Protein 7BTG (pdb70)

Nearest PDB structures (foldseek):
  7btg-assembly1_A  TM=1.006E+00  e=2.155E-36  Drosophila melanogaster
  2p4u-assembly3_C  TM=9.626E-01  e=4.006E-18  Mus musculus
  7cuy-assembly2_B  TM=9.662E-01  e=4.280E-18  Drosophila melanogaster
  1c0e-assembly2_B  TM=9.614E-01  e=4.280E-18  Bos taurus
  1pnt-assembly1_A  TM=9.586E-01  e=8.860E-18  Bos taurus

Secondary structure (DSSP, 8-state):
-EEEEEESSSSSHHHHHHHHHHHHHHHTT-SS-EEEEEESSSTTTTSPSPHHHHHHHHTTT----PPP-B--HHHHHH-SEEEESSHHHHHHHHHHHHHSSS----EEEEGGGGTS-GGG------TTSSSSHHHHHHHHHHHHHHHHHHHHHHS--

GO terms:
  GO:0098627 protein arginine phosphatase activity (F, IDA)

Organism: Drosophila melanogaster (NCBI:txid7227)

Solvent-accessible surface area: 8156 Å² total; per-residue (Å²): 98,72,1,0,1,0,2,31,6,3,10,5,2,0,2,2,0,10,8,3,0,82,76,10,15,98,128,92,114,62,137,122,34,117,4,18,0,0,0,12,73,81,167,21,58,45,106,93,9,40,73,59,3,45,99,8,1,143,131,85,71,19,110,12,112,16,108,3,71,81,10,53,52,118,10,1,95,60,16,46,44,0,0,0,0,23,72,62,1,24,90,56,0,74,141,56,12,87,86,30,99,94,90,24,131,17,115,32,51,15,0,0,56,36,4,70,102,105,147,45,49,65,0,114,31,1,92,149,71,184,42,80,52,16,0,60,54,2,16,116,28,0,46,42,0,0,66,100,5,10,104,88,115,96,51,152,179

Structure (mmCIF, N/CA/C/O backbone):
data_7BTG
#
_entry.id   7BTG
#
_cell.length_a   40.236
_cell.length_b   62.196
_cell.length_c   71.125
_cell.angle_alpha   90.000
_cell.angle_beta   90.000
_cell.angle_gamma   90.000
#
_symmetry.space_group_name_H-M   'P 21 21 21'
#
loop_
_entity.id
_entity.type
_entity.pdbx_description
1 polymer GEO10716p1
2 non-polymer 'PHOSPHATE ION'
3 non-polymer 'CHLORIDE ION'
4 water water
#
loop_
_atom_site.group_PDB
_atom_site.id
_atom_site.type_symbol
_atom_site.label_atom_id
_atom_site.label_alt_id
_atom_site.label_comp_id
_atom_site.label_asym_id
_atom_site.label_entity_id
_atom_site.label_seq_id
_atom_site.pdbx_PDB_ins_code
_atom_site.Cartn_x
_atom_site.Cartn_y
_atom_site.Cartn_z
_atom_site.occupancy
_atom_site.B_iso_or_equiv
_atom_site.auth_seq_id
_atom_site.auth_comp_id
_atom_site.auth_asym_id
_atom_site.auth_atom_id
_atom_site.pdbx_PDB_model_num
ATOM 1 N N . MET A 1 1 ? 13.179 -8.665 -23.338 1.00 46.85 1 MET A N 1
ATOM 2 C CA . MET A 1 1 ? 13.043 -9.904 -24.089 1.00 41.62 1 MET A CA 1
ATOM 3 C C . MET A 1 1 ? 12.212 -10.957 -23.332 1.00 49.53 1 MET A C 1
ATOM 4 O O . MET A 1 1 ? 11.196 -11.417 -23.850 1.00 48.77 1 MET A O 1
ATOM 9 N N . LYS A 1 2 ? 12.627 -11.348 -22.123 1.00 40.61 2 LYS A N 1
ATOM 10 C CA . LYS A 1 2 ? 11.921 -12.374 -21.355 1.00 41.06 2 LYS A CA 1
ATOM 11 C C . LYS A 1 2 ? 11.597 -11.846 -19.960 1.00 39.88 2 LYS A C 1
ATOM 12 O O . LYS A 1 2 ? 12.502 -11.513 -19.191 1.00 36.30 2 LYS A O 1
ATOM 18 N N . VAL A 1 3 ? 10.310 -11.768 -19.631 1.00 37.61 3 VAL A N 1
ATOM 19 C CA . VAL A 1 3 ? 9.857 -11.162 -18.384 1.00 34.51 3 VAL A CA 1
ATOM 20 C C . VAL A 1 3 ? 8.880 -12.108 -17.701 1.00 35.09 3 VAL A C 1
ATOM 21 O O . VAL A 1 3 ? 7.973 -12.643 -18.351 1.00 37.23 3 VAL A O 1
ATOM 25 N N . LEU A 1 4 ? 9.066 -12.301 -16.392 1.00 29.74 4 LEU A N 1
ATOM 26 C CA . LEU A 1 4 ? 8.200 -13.125 -15.550 1.00 30.84 4 LEU A CA 1
ATOM 27 C C . LEU A 1 4 ? 7.618 -12.262 -14.435 1.00 27.15 4 LEU A C 1
ATOM 28 O O . LEU A 1 4 ? 8.370 -11.683 -13.648 1.00 26.83 4 LEU A O 1
ATOM 33 N N . PHE A 1 5 ? 6.288 -12.162 -14.371 1.00 22.38 5 PHE A N 1
ATOM 34 C CA . PHE A 1 5 ? 5.634 -11.481 -13.262 1.00 24.27 5 PHE A CA 1
ATOM 35 C C . PHE A 1 5 ? 5.290 -12.495 -12.174 1.00 26.20 5 PHE A C 1
ATOM 36 O O . PHE A 1 5 ? 4.866 -13.615 -12.469 1.00 26.75 5 PHE A O 1
ATOM 44 N N . VAL A 1 6 ? 5.478 -12.108 -10.911 1.00 28.56 6 VAL A N 1
ATOM 45 C CA . VAL A 1 6 ? 5.295 -13.033 -9.797 1.00 25.70 6 VAL A CA 1
ATOM 46 C C . VAL A 1 6 ? 4.395 -12.410 -8.744 1.00 29.96 6 VAL A C 1
ATOM 47 O O . VAL A 1 6 ? 4.629 -11.279 -8.301 1.00 28.06 6 VAL A O 1
ATOM 51 N N . SER A 1 7 ? 3.341 -13.135 -8.372 1.00 27.50 7 SER A N 1
ATOM 52 C CA . SER A 1 7 ? 2.482 -12.776 -7.259 1.00 22.51 7 SER A CA 1
ATOM 53 C C . SER A 1 7 ? 2.355 -14.005 -6.378 1.00 27.45 7 SER A C 1
ATOM 54 O O . SER A 1 7 ? 2.763 -15.098 -6.769 1.00 24.41 7 SER A 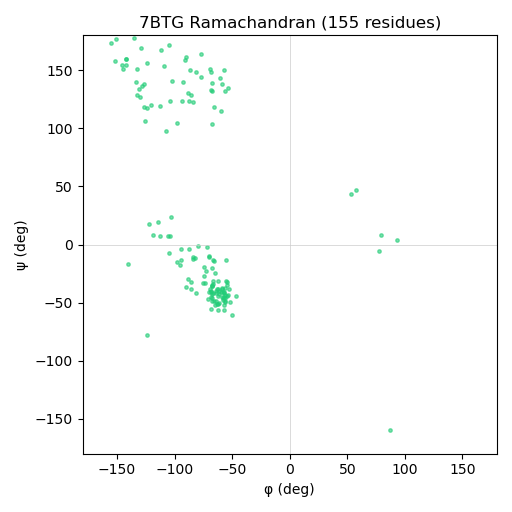O 1
ATOM 57 N N . ILE A 1 8 ? 1.784 -13.850 -5.178 1.00 27.53 8 ILE A N 1
ATOM 58 C CA . ILE A 1 8 ? 1.765 -15.010 -4.292 1.00 25.83 8 ILE A CA 1
ATOM 59 C C . ILE A 1 8 ? 0.855 -16.092 -4.860 1.00 27.87 8 ILE A C 1
ATOM 60 O O . ILE A 1 8 ? 1.238 -17.266 -4.930 1.00 27.40 8 ILE A O 1
ATOM 65 N N . GLY A 1 9 ? -0.307 -15.709 -5.383 1.00 29.39 9 GLY A N 1
ATOM 66 C CA . GLY A 1 9 ? -1.241 -16.714 -5.847 1.00 26.79 9 GLY A CA 1
ATOM 67 C C . GLY A 1 9 ? -1.164 -17.033 -7.324 1.00 29.83 9 GLY A C 1
ATOM 68 O O . GLY A 1 9 ? -1.690 -18.056 -7.749 1.00 29.15 9 GLY A O 1
ATOM 69 N N . ASN A 1 10 ? -0.539 -16.161 -8.126 1.00 33.64 10 ASN A N 1
ATOM 70 C CA . ASN A 1 10 ? -0.547 -16.282 -9.589 1.00 25.02 10 ASN A CA 1
ATOM 71 C C . ASN A 1 10 ? -1.971 -16.406 -10.119 1.00 27.95 10 ASN A C 1
ATOM 72 O O . ASN A 1 10 ? -2.274 -17.203 -11.007 1.00 27.29 10 ASN A O 1
ATOM 77 N N . THR A 1 11 ? -2.849 -15.580 -9.569 1.00 28.69 11 THR A N 1
ATOM 78 C CA . THR A 1 11 ? -4.261 -15.618 -9.911 1.00 30.48 11 THR A CA 1
ATOM 79 C C . THR A 1 11 ? -4.883 -14.237 -10.017 1.00 33.03 11 THR A C 1
ATOM 80 O O . THR A 1 11 ? -5.950 -14.119 -10.619 1.00 32.68 11 THR A O 1
ATOM 84 N N . CYS A 1 12 ? -4.249 -13.182 -9.490 1.00 30.29 12 CYS A N 1
ATOM 85 C CA . CYS A 1 12 ? -4.781 -11.828 -9.616 1.00 32.86 12 CYS A CA 1
ATOM 86 C C . CYS A 1 12 ? -3.755 -10.902 -10.260 1.00 30.67 12 CYS A C 1
ATOM 87 O O . CYS A 1 12 ? -3.835 -10.624 -11.456 1.00 28.53 12 CYS A O 1
ATOM 90 N N . ARG A 1 13 ? -2.759 -10.467 -9.482 1.00 26.43 13 ARG A N 1
ATOM 91 C CA . ARG A 1 13 ? -1.841 -9.424 -9.932 1.00 31.33 13 ARG A CA 1
ATOM 92 C C . ARG A 1 13 ? -0.958 -9.894 -11.084 1.00 29.47 13 ARG A C 1
ATOM 93 O O . ARG A 1 13 ? -0.819 -9.190 -12.089 1.00 33.01 13 ARG A O 1
ATOM 101 N N . SER A 1 14 ? -0.332 -11.064 -10.953 1.00 25.09 14 SER A N 1
ATOM 102 C CA . SER A 1 14 ? 0.620 -11.466 -11.975 1.00 26.61 14 SER A CA 1
ATOM 103 C C . SER A 1 14 ? -0.044 -11.784 -13.319 1.00 31.84 14 SER A C 1
ATOM 104 O O . SER A 1 14 ? 0.510 -11.409 -14.366 1.00 31.22 14 SER A O 1
ATOM 107 N N . PRO A 1 15 ? -1.205 -12.451 -13.371 1.00 32.90 15 PRO A N 1
ATOM 108 C CA . PRO A 1 15 ? -1.821 -12.662 -14.693 1.00 27.99 15 PRO A CA 1
ATOM 109 C C . PRO A 1 15 ? -2.274 -11.364 -15.329 1.00 32.88 15 PRO A C 1
ATOM 110 O O . PRO A 1 15 ? -2.218 -11.229 -16.557 1.00 36.50 15 PRO A O 1
ATOM 114 N N . MET A 1 16 ? -2.720 -10.400 -14.527 1.00 28.60 16 MET A N 1
ATOM 115 C CA . MET A 1 16 ? -3.080 -9.100 -15.078 1.00 37.36 16 MET A CA 1
ATOM 116 C C . MET A 1 16 ? -1.853 -8.415 -15.673 1.00 38.49 16 MET A C 1
ATOM 117 O O . MET A 1 16 ? -1.879 -7.933 -16.815 1.00 36.19 16 MET A O 1
ATOM 122 N N . ALA A 1 17 ? -0.758 -8.380 -14.912 1.00 34.43 17 ALA A N 1
ATOM 123 C CA . ALA A 1 17 ? 0.487 -7.828 -15.427 1.00 33.07 17 ALA A CA 1
ATOM 124 C C . ALA A 1 17 ? 0.919 -8.531 -16.712 1.00 36.54 17 ALA A C 1
ATO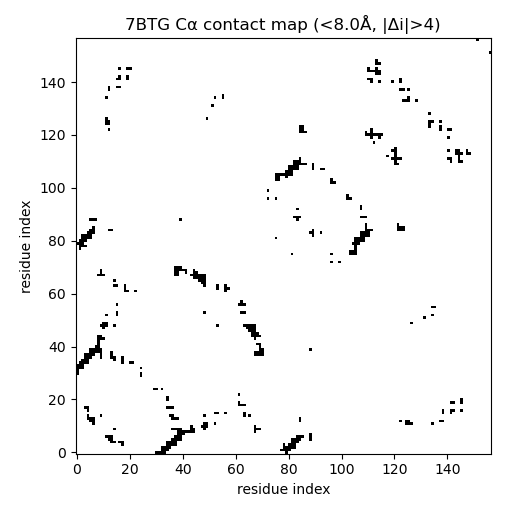M 125 O O . ALA A 1 17 ? 1.340 -7.882 -17.678 1.00 33.69 17 ALA A O 1
ATOM 127 N N . GLU A 1 18 ? 0.818 -9.859 -16.748 1.00 33.03 18 GLU A N 1
ATOM 128 C CA . GLU A 1 18 ? 1.218 -10.581 -17.950 1.00 32.55 18 GLU A CA 1
ATOM 129 C C . GLU A 1 18 ? 0.431 -10.114 -19.166 1.00 35.37 18 GLU A C 1
ATOM 130 O O . GLU A 1 18 ? 1.005 -9.831 -20.221 1.00 38.31 18 GLU A O 1
ATOM 136 N N . ALA A 1 19 ? -0.887 -10.022 -19.031 1.00 33.99 19 ALA A N 1
ATOM 137 C CA . ALA A 1 19 ? -1.726 -9.662 -20.166 1.00 33.01 19 ALA A CA 1
ATOM 138 C C . ALA A 1 19 ? -1.519 -8.203 -20.573 1.00 38.47 19 ALA A C 1
ATOM 139 O O . ALA A 1 19 ? -1.516 -7.880 -21.770 1.00 36.45 19 ALA A O 1
ATOM 141 N N . ILE A 1 20 ? -1.347 -7.317 -19.584 1.00 33.16 20 ILE A N 1
ATOM 142 C CA . ILE A 1 20 ? -1.130 -5.893 -19.842 1.00 32.11 20 ILE A CA 1
ATOM 143 C C . ILE A 1 20 ? 0.146 -5.674 -20.645 1.00 37.53 20 ILE A C 1
ATOM 144 O O . ILE A 1 20 ? 0.154 -4.960 -21.657 1.00 36.61 20 ILE A O 1
ATOM 149 N N . LEU A 1 21 ? 1.249 -6.267 -20.193 1.00 34.52 21 LEU A N 1
ATOM 150 C CA . LEU A 1 21 ? 2.515 -6.085 -20.883 1.00 33.83 21 LEU A CA 1
ATOM 151 C C . LEU A 1 21 ? 2.484 -6.752 -22.247 1.00 40.91 21 LEU A C 1
ATOM 152 O O . LEU A 1 21 ? 3.090 -6.251 -23.205 1.00 36.51 21 LEU A O 1
ATOM 157 N N . LYS A 1 22 ? 1.797 -7.895 -22.345 1.00 33.90 22 LYS A N 1
ATOM 158 C CA . LYS A 1 22 ? 1.606 -8.531 -23.644 1.00 42.03 22 LYS A CA 1
ATOM 159 C C . LYS A 1 22 ? 0.927 -7.581 -24.628 1.00 42.34 22 LYS A C 1
ATOM 160 O O . LYS A 1 22 ? 1.325 -7.506 -25.798 1.00 41.03 22 LYS A O 1
ATOM 166 N N . HIS A 1 23 ? -0.089 -6.839 -24.165 1.00 37.42 23 HIS A N 1
ATOM 167 C CA . HIS A 1 23 ? -0.760 -5.864 -25.016 1.00 43.87 23 HIS A CA 1
ATOM 168 C C . HIS A 1 23 ? 0.181 -4.728 -25.398 1.00 45.04 23 HIS A C 1
ATOM 169 O O . HIS A 1 23 ? 0.300 -4.379 -26.577 1.00 45.56 23 HIS A O 1
ATOM 176 N N . LEU A 1 24 ? 0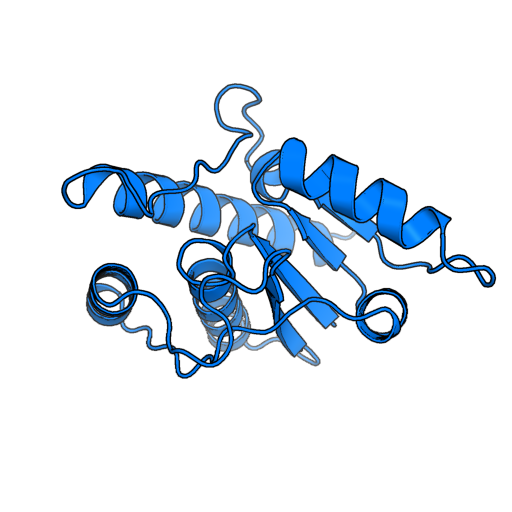.873 -4.155 -24.414 1.00 37.43 24 LEU A N 1
ATOM 177 C CA . LEU A 1 24 ? 1.783 -3.053 -24.695 1.00 39.27 24 LEU A CA 1
ATOM 178 C C . LEU A 1 24 ? 2.791 -3.412 -25.782 1.00 44.21 24 LEU A C 1
ATOM 179 O O . LEU A 1 24 ? 3.037 -2.605 -26.688 1.00 46.15 24 LEU A O 1
ATOM 184 N N . VAL A 1 25 ? 3.374 -4.617 -25.731 1.00 40.71 25 VAL A N 1
ATOM 185 C CA . VAL A 1 25 ? 4.430 -4.928 -26.691 1.00 46.09 25 VAL A CA 1
ATOM 186 C C . VAL A 1 25 ? 3.886 -5.144 -28.090 1.00 49.27 25 VAL A C 1
ATOM 187 O O . VAL A 1 25 ? 4.640 -5.004 -29.059 1.00 48.96 25 VAL A O 1
ATOM 191 N N . VAL A 1 26 ? 2.606 -5.494 -28.239 1.00 52.66 26 VAL A N 1
ATOM 192 C CA . VAL A 1 26 ? 2.054 -5.543 -29.588 1.00 47.65 26 VAL A CA 1
ATOM 193 C C . VAL A 1 26 ? 1.661 -4.139 -30.048 1.00 52.76 26 VAL A C 1
ATOM 194 O O . VAL A 1 26 ? 1.946 -3.751 -31.185 1.00 54.98 26 VAL A O 1
ATOM 198 N N . LYS A 1 27 ? 1.050 -3.340 -29.163 1.00 52.92 27 LYS A N 1
ATOM 199 C CA . LYS A 1 27 ? 0.698 -1.966 -29.512 1.00 50.97 27 LYS A CA 1
ATOM 200 C C . LYS A 1 27 ? 1.943 -1.132 -29.760 1.00 56.71 27 LYS A C 1
ATOM 201 O O . LYS A 1 27 ? 1.885 -0.119 -30.465 1.00 60.74 27 LYS A O 1
ATOM 207 N N . ARG A 1 28 ? 3.073 -1.533 -29.183 1.00 56.96 28 ARG A N 1
ATOM 208 C CA . ARG A 1 28 ? 4.363 -0.945 -29.510 1.00 50.96 28 ARG A CA 1
ATOM 209 C C . ARG A 1 28 ? 5.109 -1.728 -30.574 1.00 53.95 28 ARG A C 1
ATOM 210 O O . ARG A 1 28 ? 6.206 -1.312 -30.960 1.00 53.51 28 ARG A O 1
ATOM 218 N N . ASN A 1 29 ? 4.566 -2.868 -31.011 1.00 52.36 29 ASN A N 1
ATOM 219 C CA . ASN A 1 29 ? 5.139 -3.663 -32.098 1.00 49.78 29 ASN A CA 1
ATOM 220 C C . ASN A 1 29 ? 6.583 -4.078 -31.806 1.00 52.16 29 ASN A C 1
ATOM 221 O O . ASN A 1 29 ? 7.465 -3.965 -32.660 1.00 53.30 29 ASN A O 1
ATOM 226 N N . LEU A 1 30 ? 6.833 -4.581 -30.602 1.00 53.19 30 LEU A N 1
ATOM 227 C CA . LEU A 1 30 ? 8.194 -4.921 -30.210 1.00 53.56 30 LEU A CA 1
ATOM 228 C C . LEU A 1 30 ? 8.541 -6.370 -30.531 1.00 50.46 30 LEU A C 1
ATOM 229 O O . LEU A 1 30 ? 7.678 -7.237 -30.670 1.00 53.58 30 LEU A O 1
ATOM 234 N N . GLN A 1 31 ? 9.839 -6.621 -30.616 1.00 49.16 31 GLN A N 1
ATOM 235 C CA . GLN A 1 31 ? 10.395 -7.962 -30.719 1.00 55.44 31 GLN A CA 1
ATOM 236 C C . GLN A 1 31 ? 11.680 -7.959 -29.896 1.00 58.40 31 GLN A C 1
ATOM 237 O O . GLN A 1 31 ? 12.202 -6.876 -29.616 1.00 71.60 31 GLN A O 1
ATOM 243 N N . ASP A 1 32 ? 12.193 -9.110 -29.464 1.00 54.98 32 ASP A N 1
ATOM 244 C CA . ASP A 1 32 ? 11.516 -10.391 -29.487 1.00 56.95 32 ASP A CA 1
ATOM 245 C C . ASP A 1 32 ? 11.161 -10.691 -28.038 1.00 52.58 32 ASP A C 1
ATOM 246 O O . ASP A 1 32 ? 12.001 -11.170 -27.272 1.00 53.90 32 ASP A O 1
ATOM 251 N N . TRP A 1 33 ? 9.918 -10.386 -27.670 1.00 50.67 33 TRP A N 1
ATOM 252 C CA . TRP A 1 33 ? 9.494 -10.333 -26.281 1.00 46.30 33 TRP A CA 1
ATOM 253 C C . TRP A 1 33 ? 8.714 -11.578 -25.903 1.00 47.92 33 TRP A C 1
ATOM 254 O O . TRP A 1 33 ? 7.904 -12.085 -26.685 1.00 43.41 33 TRP A O 1
ATOM 265 N N . TYR A 1 34 ? 8.967 -12.060 -24.693 1.00 42.52 34 TYR A N 1
ATOM 266 C CA . TYR A 1 34 ? 8.210 -13.152 -24.104 1.00 44.47 34 TYR A CA 1
ATOM 267 C C . TYR A 1 34 ? 7.824 -12.772 -22.679 1.00 41.42 34 TYR A C 1
ATOM 268 O O . TYR A 1 34 ? 8.676 -12.357 -21.885 1.00 41.64 34 TYR A O 1
ATOM 277 N N . VAL A 1 35 ? 6.543 -12.897 -22.368 1.00 38.20 35 VAL A N 1
ATOM 278 C CA . VAL A 1 35 ? 5.988 -12.486 -21.087 1.00 39.03 35 VAL A CA 1
ATOM 279 C C . VAL A 1 35 ? 5.233 -13.673 -20.505 1.00 38.65 35 VAL A C 1
ATOM 280 O O . VAL A 1 35 ? 4.535 -14.386 -21.232 1.00 38.61 35 VAL A O 1
ATOM 284 N N . ASP A 1 36 ? 5.384 -13.895 -19.202 1.00 36.10 36 ASP A N 1
ATOM 285 C CA . ASP A 1 36 ? 4.767 -15.035 -18.535 1.00 36.32 36 ASP A CA 1
ATOM 286 C C . ASP A 1 36 ? 4.501 -14.653 -17.083 1.00 35.78 36 ASP A C 1
ATOM 287 O O . ASP A 1 36 ? 4.857 -13.559 -16.636 1.00 33.70 36 ASP A O 1
ATOM 292 N N . SER A 1 37 ? 3.880 -15.560 -16.328 1.00 30.53 37 SER A N 1
ATOM 293 C CA . SER A 1 37 ? 3.698 -15.273 -14.913 1.00 30.03 37 SER A CA 1
ATOM 294 C C . SER A 1 37 ? 3.655 -16.576 -14.122 1.00 33.04 37 SER A C 1
ATOM 295 O O . SER A 1 37 ? 3.418 -17.659 -14.669 1.00 26.28 37 SER A O 1
ATOM 298 N N . ALA A 1 38 ? 3.951 -16.455 -12.826 1.00 26.93 38 ALA A N 1
ATOM 299 C CA . ALA A 1 38 ? 4.061 -17.610 -11.951 1.00 28.46 38 ALA A CA 1
ATOM 300 C C . ALA A 1 38 ? 3.799 -17.153 -10.521 1.00 26.59 38 ALA A C 1
ATOM 301 O O . ALA A 1 38 ? 3.686 -15.952 -10.245 1.00 28.31 38 ALA A O 1
ATOM 303 N N . GLY A 1 39 ? 3.733 -18.127 -9.597 1.00 26.34 39 GLY A N 1
ATOM 304 C CA . GLY A 1 39 ? 3.327 -17.856 -8.230 1.00 24.54 39 GLY A CA 1
ATOM 305 C C . GLY A 1 39 ? 4.222 -18.543 -7.218 1.00 23.25 39 GLY A C 1
ATOM 306 O O . GLY A 1 39 ? 5.146 -19.272 -7.570 1.00 26.56 39 GLY A O 1
ATOM 307 N N . LEU A 1 40 ? 3.921 -18.296 -5.947 1.00 24.73 40 LEU A N 1
ATOM 308 C CA . LEU A 1 40 ? 4.746 -18.761 -4.837 1.00 28.94 40 LEU A CA 1
ATOM 309 C C . LEU A 1 40 ? 4.010 -19.712 -3.881 1.00 30.46 40 LEU A C 1
ATOM 310 O O . LEU A 1 40 ? 4.547 -20.038 -2.817 1.00 28.18 40 LEU A O 1
ATOM 315 N N . ARG A 1 41 ? 2.793 -20.155 -4.218 1.00 31.35 41 ARG A N 1
ATOM 316 C CA . ARG A 1 41 ? 2.019 -21.077 -3.390 1.00 31.00 41 ARG A CA 1
ATOM 317 C C . ARG A 1 41 ? 1.208 -21.988 -4.298 1.00 30.90 41 ARG A C 1
ATOM 318 O O . ARG A 1 41 ? 0.872 -21.624 -5.425 1.00 32.77 41 ARG A O 1
ATOM 326 N N . SER A 1 42 ? 0.870 -23.178 -3.795 1.00 26.98 42 SER A N 1
ATOM 327 C CA . SER A 1 42 ? 0.037 -24.071 -4.601 1.00 31.65 42 SER A CA 1
ATOM 328 C C . SER A 1 42 ? -1.453 -23.719 -4.555 1.00 30.49 42 SER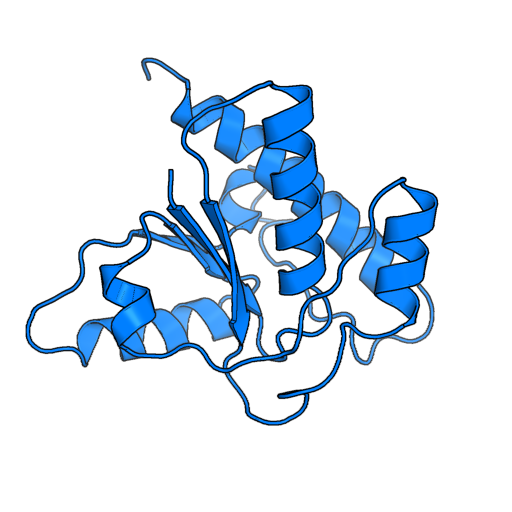 A C 1
ATOM 329 O O . SER A 1 42 ? -2.228 -24.366 -5.256 1.00 32.82 42 SER A O 1
ATOM 332 N N . TRP A 1 43 ? -1.850 -22.688 -3.793 1.00 27.27 43 TRP A N 1
ATOM 333 C CA . TRP A 1 43 ? -3.253 -22.418 -3.481 1.00 30.77 43 TRP A CA 1
ATOM 334 C C . TRP A 1 43 ? -4.133 -22.411 -4.724 1.00 35.63 43 TRP A C 1
ATOM 335 O O . TRP A 1 43 ? -5.079 -23.198 -4.841 1.00 40.19 43 TRP A O 1
ATOM 346 N N . ASN A 1 44 ? -3.843 -21.516 -5.664 1.00 35.16 44 ASN A N 1
ATOM 347 C CA . ASN A 1 44 ? -4.654 -21.357 -6.861 1.00 33.92 44 ASN A CA 1
ATOM 348 C C . ASN A 1 44 ? -4.008 -21.985 -8.095 1.00 35.54 44 ASN A C 1
ATOM 349 O O . ASN A 1 44 ? -4.335 -21.594 -9.221 1.00 36.19 44 ASN A O 1
ATOM 354 N N . VAL A 1 45 ? -3.114 -22.963 -7.904 1.00 35.94 45 VAL A N 1
ATOM 355 C CA . VAL A 1 45 ? -2.401 -23.589 -9.023 1.00 33.28 45 VAL A CA 1
ATOM 356 C C . VAL A 1 45 ? -3.363 -24.409 -9.878 1.00 37.93 45 VAL A C 1
ATOM 357 O O . VAL A 1 45 ? -4.346 -24.969 -9.383 1.00 40.56 45 VAL A O 1
ATOM 361 N N . GLY A 1 46 ? -3.078 -24.481 -11.181 1.00 46.57 46 GLY A N 1
ATOM 362 C CA . GLY A 1 46 ? -3.858 -25.274 -12.116 1.00 43.69 46 GLY A CA 1
ATOM 363 C C . GLY A 1 46 ? -5.177 -24.661 -12.545 1.00 42.11 46 GLY A C 1
ATOM 364 O O . GLY A 1 46 ? -5.861 -25.239 -13.408 1.00 39.88 46 GLY A O 1
ATOM 365 N N . LEU A 1 47 ? -5.563 -23.529 -11.962 1.00 35.23 47 LEU A N 1
ATOM 366 C CA . LEU A 1 47 ? -6.797 -22.827 -12.286 1.00 42.36 47 LEU A CA 1
ATOM 367 C C . LEU A 1 47 ? -6.499 -21.590 -13.129 1.00 43.22 47 LEU A C 1
ATOM 368 O O . LEU A 1 47 ? -5.343 -21.201 -13.324 1.00 45.61 47 LEU A O 1
ATOM 373 N N . GLU A 1 48 ? -7.561 -20.969 -13.623 1.00 43.54 48 GLU A N 1
ATOM 374 C CA . GLU A 1 48 ? -7.510 -19.756 -14.428 1.00 40.24 48 GLU A CA 1
ATOM 375 C C . GLU A 1 48 ? -7.575 -18.526 -13.536 1.00 37.95 48 GLU A C 1
ATOM 376 O O . GLU A 1 48 ? -8.020 -18.610 -12.386 1.00 43.08 48 GLU A O 1
ATOM 382 N N . PRO A 1 49 ? -7.161 -17.352 -14.038 1.00 40.74 49 PRO A N 1
ATOM 383 C CA . PRO A 1 49 ? -7.137 -16.161 -13.180 1.00 34.44 49 PRO A CA 1
ATOM 384 C C . PRO A 1 49 ? -8.506 -15.891 -12.592 1.00 42.46 49 PRO A C 1
ATOM 385 O O . PRO A 1 49 ? -9.534 -16.231 -13.179 1.00 41.55 49 PRO A O 1
ATOM 389 N N . GLN A 1 50 ? -8.504 -15.299 -11.402 1.00 38.19 50 GLN A N 1
ATOM 390 C CA . GLN A 1 50 ? -9.745 -15.113 -10.677 1.00 39.61 50 GLN A CA 1
ATOM 391 C C . GLN A 1 50 ? -10.712 -14.285 -11.509 1.00 48.63 50 GLN A C 1
ATOM 392 O O . GLN A 1 50 ? -10.330 -13.286 -12.124 1.00 46.28 50 GLN A O 1
ATOM 398 N N . ALA A 1 51 ? -11.982 -14.696 -11.495 1.00 50.29 51 ALA A N 1
ATOM 399 C CA . ALA A 1 51 ? -12.925 -14.269 -12.524 1.00 50.33 51 ALA A CA 1
ATOM 400 C C . ALA A 1 51 ? -13.074 -12.752 -12.577 1.00 43.81 51 ALA A C 1
ATOM 401 O O . ALA A 1 51 ? -13.170 -12.173 -13.665 1.00 48.67 51 ALA A O 1
ATOM 403 N N . ARG A 1 52 ? -13.073 -12.083 -11.427 1.00 45.11 52 ARG A N 1
ATOM 404 C CA . ARG A 1 52 ? -13.286 -10.641 -11.465 1.00 45.77 52 ARG A CA 1
ATOM 405 C C . ARG A 1 52 ? -12.110 -9.881 -12.066 1.00 45.72 52 ARG A C 1
ATOM 406 O O . ARG A 1 52 ? -12.253 -8.690 -12.355 1.00 47.28 52 ARG A O 1
ATOM 414 N N . GLY A 1 53 ? -10.969 -10.536 -12.277 1.00 46.48 53 GLY A N 1
ATOM 415 C CA . GLY A 1 53 ? -9.828 -9.902 -12.906 1.00 40.81 53 GLY A CA 1
ATOM 416 C C . GLY A 1 53 ? -9.881 -10.087 -14.404 1.00 46.38 53 GLY A C 1
ATOM 417 O O . GLY A 1 53 ? -9.502 -9.196 -15.173 1.00 39.85 53 GLY A O 1
ATOM 418 N N . GLN A 1 54 ? -10.352 -11.262 -14.832 1.00 45.77 54 GLN A N 1
ATOM 419 C CA . GLN A 1 54 ? -10.616 -11.480 -16.251 1.00 45.15 54 GLN A CA 1
ATOM 420 C C . GLN A 1 54 ? -11.699 -10.536 -16.756 1.00 47.16 54 GLN A C 1
ATOM 421 O O . GLN A 1 54 ? -11.683 -10.130 -17.928 1.00 50.52 54 GLN A O 1
ATOM 427 N N . GLN A 1 55 ? -12.641 -10.168 -15.889 1.00 42.05 55 GLN A N 1
ATOM 428 C CA . GLN A 1 55 ? -13.651 -9.194 -16.273 1.00 46.37 55 GLN A CA 1
ATOM 429 C C . GLN A 1 55 ? -13.032 -7.821 -16.463 1.00 51.07 55 GLN A C 1
ATOM 430 O O . GLN A 1 55 ? -13.163 -7.213 -17.534 1.00 51.33 55 GLN A O 1
ATOM 436 N N . LEU A 1 56 ? -12.340 -7.322 -15.438 1.00 45.30 56 LEU A N 1
ATOM 437 C CA . LEU A 1 56 ? -11.662 -6.038 -15.564 1.00 46.58 56 LEU A CA 1
ATOM 438 C C . LEU A 1 56 ? -10.756 -6.009 -16.791 1.00 40.78 56 LEU A C 1
ATOM 439 O O . LEU A 1 56 ? -10.696 -5.004 -17.504 1.00 42.93 56 LEU A O 1
ATOM 444 N N . LEU A 1 57 ? -10.085 -7.119 -17.083 1.00 38.55 57 LEU A N 1
ATOM 445 C CA . LEU A 1 57 ? -9.247 -7.182 -18.274 1.00 40.91 57 LEU A CA 1
ATOM 446 C C . LEU A 1 57 ? -10.075 -7.068 -19.552 1.00 48.05 57 LEU A C 1
ATOM 447 O O . LEU A 1 57 ? -9.762 -6.253 -20.427 1.00 48.60 57 LEU A O 1
ATOM 452 N N . LYS A 1 58 ? -11.124 -7.893 -19.689 1.00 46.13 58 LYS A N 1
ATOM 453 C CA . LYS A 1 58 ? -12.007 -7.797 -20.851 1.00 47.69 58 LYS A CA 1
ATOM 454 C C . LYS A 1 58 ? -12.554 -6.388 -21.019 1.00 47.97 58 LYS A C 1
ATOM 455 O O . LYS A 1 58 ? -12.574 -5.845 -22.129 1.00 50.75 58 LYS A O 1
ATOM 461 N N . GLN A 1 59 ? -12.994 -5.777 -19.929 1.00 44.23 59 GLN A N 1
ATOM 462 C CA . GLN A 1 59 ? -13.428 -4.394 -19.967 1.00 45.12 59 GLN A CA 1
ATOM 463 C C . GLN A 1 59 ? -12.356 -3.449 -20.517 1.00 48.90 59 GLN A C 1
ATOM 464 O O . GLN A 1 59 ? -12.683 -2.312 -20.872 1.00 52.12 59 GLN A O 1
ATOM 470 N N . HIS A 1 60 ? -11.099 -3.894 -20.636 1.00 45.82 60 HIS A N 1
ATOM 471 C CA . HIS A 1 60 ? -10.044 -3.108 -21.267 1.00 43.60 60 HIS A CA 1
ATOM 472 C C . HIS A 1 60 ? -9.531 -3.749 -22.549 1.00 45.59 60 HIS A C 1
ATOM 473 O O . HIS A 1 60 ? -8.429 -3.423 -23.003 1.00 47.19 60 HIS A O 1
ATOM 480 N N . GLY A 1 61 ? -10.305 -4.655 -23.139 1.00 42.34 61 GLY A N 1
ATOM 481 C CA . GLY A 1 61 ? -9.929 -5.273 -24.389 1.00 40.30 61 GLY A CA 1
ATOM 482 C C . GLY A 1 61 ? -8.915 -6.379 -24.270 1.00 49.00 61 GLY A C 1
ATOM 483 O O . GLY A 1 61 ? -8.431 -6.872 -25.298 1.00 47.47 61 GLY A O 1
ATOM 484 N N . LEU A 1 62 ? -8.587 -6.794 -23.053 1.00 46.99 62 LEU A N 1
ATOM 485 C CA . LEU A 1 62 ? -7.583 -7.812 -22.806 1.00 43.76 62 LEU A CA 1
ATOM 486 C C . LEU A 1 62 ? -8.246 -9.088 -22.322 1.00 45.78 62 LEU A C 1
ATOM 487 O O . LEU A 1 62 ? -9.315 -9.059 -21.704 1.00 42.16 62 LEU A O 1
ATOM 492 N N . LYS A 1 63 ? -7.585 -10.210 -22.577 1.00 45.22 63 LYS A N 1
ATOM 493 C CA . LYS A 1 63 ? -8.054 -11.484 -22.063 1.00 45.11 63 LYS A CA 1
ATOM 494 C C . LYS A 1 63 ? -6.846 -12.315 -21.662 1.00 44.90 63 LYS A C 1
ATOM 495 O O . LYS A 1 63 ? -5.739 -12.111 -22.166 1.00 42.75 63 LYS A O 1
ATOM 498 N N . THR A 1 64 ? -7.059 -13.227 -20.724 1.00 47.45 64 THR A N 1
ATOM 499 C CA . THR A 1 64 ? -6.002 -14.113 -20.279 1.00 48.30 64 THR A CA 1
ATOM 500 C C . THR A 1 64 ? -6.514 -15.542 -20.223 1.00 45.85 64 THR A C 1
ATOM 501 O O . THR A 1 64 ? -7.642 -15.808 -19.794 1.00 45.03 64 THR A O 1
ATOM 505 N N . ASN A 1 65 ? -5.635 -16.445 -20.654 1.00 52.76 65 ASN A N 1
ATOM 506 C CA . ASN A 1 65 ? -5.787 -17.897 -20.694 1.00 51.67 65 ASN A CA 1
ATOM 507 C C . ASN A 1 65 ? -5.218 -18.602 -19.463 1.00 50.91 65 ASN A C 1
ATOM 508 O O . ASN A 1 65 ? -5.531 -19.778 -19.223 1.00 51.40 65 ASN A O 1
ATOM 513 N N . HIS A 1 66 ? -4.433 -17.880 -18.673 1.00 44.83 66 HIS A N 1
ATOM 514 C CA . HIS A 1 66 ? -3.292 -18.415 -17.939 1.00 41.12 66 HIS A CA 1
ATOM 515 C C . HIS A 1 66 ? -3.710 -19.378 -16.837 1.00 41.01 66 HIS A C 1
ATOM 516 O O . HIS A 1 66 ? -4.597 -19.077 -16.038 1.00 43.02 66 HIS A O 1
ATOM 523 N N . LEU A 1 67 ? -3.063 -20.536 -16.787 1.00 41.92 67 LEU A N 1
ATOM 524 C CA . LEU A 1 67 ? -3.227 -21.451 -15.665 1.00 43.98 67 LEU A CA 1
ATOM 525 C C . LEU A 1 67 ? -2.218 -21.109 -14.571 1.00 37.96 67 LEU A C 1
ATOM 526 O O . LEU A 1 67 ? -1.017 -21.006 -14.843 1.00 32.45 67 LEU A O 1
ATOM 531 N N . GLY A 1 68 ? -2.697 -20.984 -13.334 1.00 35.50 68 GLY A N 1
ATOM 532 C CA . GLY A 1 68 ? -1.800 -20.737 -12.217 1.00 34.63 68 GLY A CA 1
ATOM 533 C C . GLY A 1 68 ? -0.726 -21.798 -12.096 1.00 35.11 68 GLY A C 1
ATOM 534 O O . GLY A 1 68 ? -1.028 -22.990 -12.192 1.00 40.41 68 GLY A O 1
ATOM 535 N N . ARG A 1 69 ? 0.532 -21.393 -11.943 1.00 28.71 69 ARG A N 1
ATOM 536 C CA . ARG A 1 69 ? 1.624 -22.344 -11.796 1.00 33.29 69 ARG A CA 1
ATOM 537 C C . ARG A 1 69 ? 2.632 -21.807 -10.788 1.00 36.27 69 ARG A C 1
ATOM 538 O O . ARG A 1 69 ? 2.675 -20.612 -10.483 1.00 33.39 69 ARG A O 1
ATOM 546 N N . MET A 1 70 ? 3.435 -22.719 -10.256 1.00 35.22 70 MET A N 1
ATOM 547 C CA . MET A 1 70 ? 4.500 -22.339 -9.352 1.00 37.95 70 MET A CA 1
ATOM 548 C C . MET A 1 70 ? 5.698 -21.875 -10.155 1.00 35.10 70 MET A C 1
ATOM 549 O O . MET A 1 70 ? 5.929 -22.336 -11.271 1.00 35.89 70 MET A O 1
ATOM 554 N N . ILE A 1 71 ? 6.452 -20.932 -9.588 1.00 34.86 71 ILE A N 1
ATOM 555 C CA . ILE A 1 71 ? 7.764 -20.648 -10.137 1.00 33.89 71 ILE A CA 1
ATOM 556 C C . ILE A 1 71 ? 8.644 -21.867 -9.897 1.00 34.64 71 ILE A C 1
ATOM 557 O O . ILE A 1 71 ? 8.553 -22.523 -8.853 1.00 32.23 71 ILE A O 1
ATOM 562 N N . SER A 1 72 ? 9.453 -22.214 -10.890 1.00 34.41 72 SER A N 1
ATOM 563 C CA . SER A 1 72 ? 10.418 -23.297 -10.779 1.00 31.32 72 SER A CA 1
ATOM 564 C C . SER A 1 72 ? 11.823 -22.716 -10.798 1.00 34.19 72 SER A C 1
ATOM 565 O O . SER A 1 72 ? 12.035 -21.547 -11.129 1.00 35.61 72 SER A O 1
ATOM 568 N N . ALA A 1 73 ? 12.791 -23.556 -10.448 1.00 29.10 73 ALA A N 1
ATOM 569 C CA . ALA A 1 73 ? 14.182 -23.145 -10.542 1.00 35.58 73 ALA A CA 1
ATOM 570 C C . ALA A 1 73 ? 14.545 -22.717 -11.965 1.00 44.25 73 ALA A C 1
ATOM 571 O O . ALA A 1 73 ? 15.257 -21.720 -12.154 1.00 34.99 73 ALA A O 1
ATOM 573 N N . GLN A 1 74 ? 14.057 -23.457 -12.979 1.00 39.50 74 GLN A N 1
ATOM 574 C CA . GLN A 1 74 ? 14.353 -23.133 -14.374 1.00 42.52 74 GLN A CA 1
ATOM 575 C C . GLN A 1 74 ? 13.990 -21.700 -14.704 1.00 42.32 74 GLN A C 1
ATOM 576 O O . GLN A 1 74 ? 14.677 -21.047 -15.501 1.00 41.72 74 GLN A O 1
ATOM 582 N N . ASP A 1 75 ? 12.920 -21.195 -14.093 1.00 34.47 75 ASP A N 1
ATOM 583 C CA . ASP A 1 75 ? 12.481 -19.837 -14.371 1.00 39.30 75 ASP A CA 1
ATOM 584 C C . ASP A 1 75 ? 13.590 -18.823 -14.110 1.00 38.12 75 ASP A C 1
ATOM 585 O O . ASP A 1 75 ? 13.747 -17.864 -14.867 1.00 39.06 75 ASP A O 1
ATOM 590 N N . PHE A 1 76 ? 14.388 -19.034 -13.067 1.00 35.91 76 PHE A N 1
ATOM 591 C CA . PHE A 1 76 ? 15.405 -18.057 -12.705 1.00 36.46 76 PHE A CA 1
ATOM 592 C C . PHE A 1 76 ? 16.522 -17.943 -13.738 1.00 41.62 76 PHE A C 1
ATOM 593 O O . PHE A 1 76 ? 17.231 -16.927 -13.757 1.00 42.41 76 PHE A O 1
ATOM 601 N N . TYR A 1 77 ? 16.697 -18.953 -14.584 1.00 38.06 77 TYR A N 1
ATOM 602 C CA . TYR A 1 77 ? 17.692 -18.922 -15.644 1.00 43.52 77 TYR A CA 1
ATOM 603 C C . TYR A 1 77 ? 17.118 -18.529 -16.998 1.00 44.42 77 TYR A C 1
ATOM 604 O O . TYR A 1 77 ? 17.890 -18.191 -17.900 1.00 47.31 77 TYR A O 1
ATOM 613 N N . ASP A 1 78 ? 15.795 -18.562 -17.161 1.00 41.10 78 ASP A N 1
ATOM 614 C CA . ASP A 1 78 ? 15.161 -18.320 -18.449 1.00 41.07 78 ASP A CA 1
ATOM 615 C C . ASP A 1 78 ? 14.519 -16.942 -18.574 1.00 42.93 78 ASP A C 1
ATOM 616 O O . ASP A 1 78 ? 13.812 -16.704 -19.551 1.00 46.10 78 ASP A O 1
ATOM 621 N N . PHE A 1 79 ? 14.704 -16.037 -17.618 1.00 36.48 79 PHE A N 1
ATOM 622 C CA . PHE A 1 79 ? 14.069 -14.733 -17.752 1.00 37.92 79 PHE A CA 1
ATOM 623 C C . PHE A 1 79 ? 15.080 -13.639 -17.464 1.00 36.30 79 PHE A C 1
ATOM 624 O O . PHE A 1 79 ? 16.038 -13.838 -16.715 1.00 36.89 79 PHE A O 1
ATOM 632 N N . ASP A 1 80 ? 14.866 -12.485 -18.095 1.00 32.02 80 ASP A N 1
ATOM 633 C CA . ASP A 1 80 ? 15.710 -11.319 -17.873 1.00 32.34 80 ASP A CA 1
ATOM 634 C C . ASP A 1 80 ? 15.235 -10.506 -16.676 1.00 32.35 80 ASP A C 1
ATOM 635 O O . ASP A 1 80 ? 16.048 -9.955 -15.925 1.00 35.81 80 ASP A O 1
ATOM 640 N N . TYR A 1 81 ? 13.925 -10.402 -16.508 1.00 29.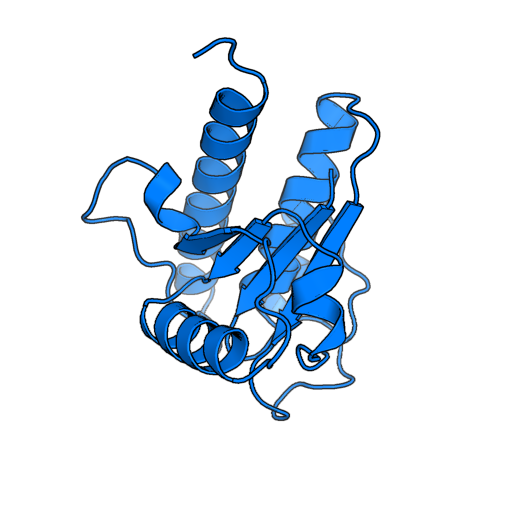13 81 TYR A N 1
ATOM 641 C CA . TYR A 1 81 ? 13.323 -9.700 -15.388 1.00 32.74 81 TYR A CA 1
ATOM 642 C C . TYR A 1 81 ? 12.317 -10.630 -14.737 1.00 28.77 81 TYR A C 1
ATOM 643 O O . TYR A 1 81 ? 11.581 -11.329 -15.436 1.00 28.92 81 TYR A O 1
ATOM 652 N N . ILE A 1 82 ? 12.323 -10.667 -13.410 1.00 27.67 82 ILE A N 1
ATOM 653 C CA . ILE A 1 82 ? 11.274 -11.295 -12.615 1.00 28.06 82 ILE A CA 1
ATOM 654 C C . ILE A 1 82 ? 10.759 -10.227 -11.663 1.00 24.00 82 ILE A C 1
ATOM 655 O O . ILE A 1 82 ? 11.523 -9.695 -10.850 1.00 29.74 82 ILE A O 1
ATOM 660 N N . PHE A 1 83 ? 9.492 -9.877 -11.802 1.00 23.92 83 PHE A N 1
ATOM 661 C CA . PHE A 1 83 ? 8.888 -8.768 -11.078 1.00 25.88 83 PHE A CA 1
ATOM 662 C C . PHE A 1 83 ? 8.028 -9.301 -9.943 1.00 26.76 83 PHE A C 1
ATOM 663 O O . PHE A 1 83 ? 7.116 -10.099 -10.176 1.00 26.18 83 PHE A O 1
ATOM 671 N N . ALA A 1 84 ? 8.335 -8.863 -8.727 1.00 28.17 84 ALA A N 1
ATOM 672 C CA . ALA A 1 84 ? 7.485 -9.068 -7.565 1.00 27.70 84 ALA A CA 1
ATOM 673 C C . ALA A 1 84 ? 6.450 -7.953 -7.445 1.00 27.35 84 ALA A C 1
ATOM 674 O O . ALA A 1 84 ? 6.682 -6.814 -7.858 1.00 29.41 84 ALA A O 1
ATOM 676 N N . MET A 1 85 ? 5.296 -8.284 -6.871 1.00 27.63 85 MET A N 1
ATOM 677 C CA . MET A 1 85 ? 4.310 -7.254 -6.552 1.00 29.89 85 MET A CA 1
ATOM 678 C C . MET A 1 85 ? 4.536 -6.653 -5.174 1.00 30.80 85 MET A C 1
ATOM 679 O O . MET A 1 85 ? 4.241 -5.465 -4.964 1.00 30.41 85 MET A O 1
ATOM 684 N N . ASP A 1 86 ? 5.098 -7.462 -4.271 1.00 28.87 86 ASP A N 1
ATOM 685 C CA . ASP A 1 86 ? 5.200 -7.295 -2.825 1.00 36.26 86 ASP A CA 1
ATOM 686 C C . ASP A 1 86 ? 6.651 -7.371 -2.390 1.00 34.79 86 ASP A C 1
ATOM 687 O O . ASP A 1 86 ? 7.467 -8.064 -3.006 1.00 30.26 86 ASP A O 1
ATOM 692 N N . ASN A 1 87 ? 6.939 -6.776 -1.239 1.00 28.69 87 ASN A N 1
ATOM 693 C CA . ASN A 1 87 ? 8.246 -7.038 -0.665 1.00 32.28 87 ASN A CA 1
ATOM 694 C C . ASN A 1 87 ? 8.302 -8.436 -0.073 1.00 31.84 87 ASN A C 1
ATOM 695 O O . ASN A 1 87 ? 9.372 -9.052 -0.031 1.00 33.10 87 ASN A O 1
ATOM 700 N N . SER A 1 88 ? 7.155 -8.973 0.341 1.00 28.29 88 SER A N 1
ATOM 701 C CA . SER A 1 88 ? 7.083 -10.389 0.669 1.00 29.41 88 SER A CA 1
ATOM 702 C C . SER A 1 88 ? 7.515 -11.249 -0.514 1.00 28.32 88 SER A C 1
ATOM 703 O O . SER A 1 88 ? 8.404 -12.101 -0.377 1.00 28.95 88 SER A O 1
ATOM 706 N N . ASN A 1 89 ? 6.857 -11.070 -1.674 1.00 24.79 89 ASN A N 1
ATOM 707 C CA . ASN A 1 89 ? 7.251 -11.793 -2.882 1.00 27.68 89 ASN A CA 1
ATOM 708 C C . ASN A 1 89 ? 8.735 -11.611 -3.139 1.00 25.14 89 ASN A C 1
ATOM 709 O O . ASN A 1 89 ? 9.453 -12.576 -3.411 1.00 30.00 89 ASN A O 1
ATOM 714 N N . LEU A 1 90 ? 9.199 -10.355 -3.101 1.00 25.60 90 LEU A N 1
ATOM 715 C CA . LEU A 1 90 ? 10.592 -10.056 -3.418 1.00 30.41 90 LEU A CA 1
ATOM 716 C C . LEU A 1 90 ? 11.539 -10.861 -2.535 1.00 25.33 90 LEU A C 1
ATOM 717 O O . LEU A 1 90 ? 12.472 -11.495 -3.033 1.00 24.60 90 LEU A O 1
ATOM 722 N N . LEU A 1 91 ? 11.301 -10.854 -1.222 1.00 23.50 91 LEU A N 1
ATOM 723 C CA . LEU A 1 91 ? 12.193 -11.552 -0.299 1.00 31.02 91 LEU A CA 1
ATOM 724 C C . LEU A 1 91 ? 12.193 -13.051 -0.551 1.00 29.14 91 LEU A C 1
ATOM 725 O O . LEU A 1 91 ? 13.248 -13.690 -0.478 1.00 25.51 91 LEU A O 1
ATOM 730 N N . GLU A 1 92 ? 11.022 -13.633 -0.840 1.00 25.13 92 GLU A N 1
ATOM 731 C CA . GLU A 1 92 ? 10.993 -15.061 -1.109 1.00 23.49 92 GLU A CA 1
ATOM 732 C C . GLU A 1 92 ? 11.722 -15.368 -2.404 1.00 31.24 92 GLU A C 1
ATOM 733 O O . GLU A 1 92 ? 12.402 -16.398 -2.508 1.00 28.42 92 GLU A O 1
ATOM 739 N N . LEU A 1 93 ? 11.611 -14.469 -3.399 1.00 26.77 93 LEU A N 1
ATOM 740 C CA . LEU A 1 93 ? 12.288 -14.711 -4.669 1.00 28.71 93 LEU A CA 1
ATOM 741 C C . LEU A 1 93 ? 13.784 -14.505 -4.532 1.00 26.30 93 LEU A C 1
ATOM 742 O O . LEU A 1 93 ? 14.570 -15.180 -5.207 1.00 27.85 93 LEU A O 1
ATOM 747 N N . GLU A 1 94 ? 14.196 -13.575 -3.675 1.00 24.08 94 GLU A N 1
ATOM 748 C CA . GLU A 1 94 ? 15.619 -13.393 -3.452 1.00 24.23 94 GLU A CA 1
ATOM 749 C C . GLU A 1 94 ? 16.226 -14.592 -2.719 1.00 22.43 94 GLU A C 1
ATOM 750 O O . GLU A 1 94 ? 17.290 -15.073 -3.108 1.00 26.83 94 GLU A O 1
ATOM 756 N N . HIS A 1 95 ? 15.571 -15.091 -1.662 1.00 27.00 95 HIS A N 1
ATOM 757 C CA . HIS A 1 95 ? 16.018 -16.335 -1.031 1.00 26.03 95 HIS A CA 1
ATOM 758 C C . HIS A 1 95 ? 16.073 -17.462 -2.045 1.00 25.23 95 HIS A C 1
ATOM 759 O O . HIS A 1 95 ? 17.049 -18.214 -2.092 1.00 27.73 95 HIS A O 1
ATOM 766 N N . MET A 1 96 ? 15.024 -17.599 -2.862 1.00 25.60 96 MET A N 1
ATOM 767 C CA . MET A 1 96 ? 15.005 -18.667 -3.854 1.00 28.38 96 MET A CA 1
ATOM 768 C C . MET A 1 96 ? 16.217 -18.573 -4.767 1.00 28.49 96 MET A C 1
ATOM 769 O O . MET A 1 96 ? 16.974 -19.542 -4.905 1.00 28.48 96 MET A O 1
ATOM 774 N N . ALA A 1 97 ? 16.454 -17.396 -5.354 1.00 27.50 97 ALA A N 1
ATOM 775 C CA . ALA A 1 97 ? 17.551 -17.266 -6.313 1.00 30.74 97 ALA A CA 1
ATOM 776 C C . ALA A 1 97 ? 18.880 -17.638 -5.681 1.00 26.80 97 ALA A C 1
ATOM 777 O O . ALA A 1 97 ? 19.670 -18.372 -6.275 1.00 35.55 97 ALA A O 1
ATOM 779 N N . ALA A 1 98 ? 19.146 -17.139 -4.479 1.00 30.28 98 ALA A N 1
ATOM 780 C CA . ALA A 1 98 ? 20.404 -17.429 -3.807 1.00 25.46 98 ALA A CA 1
ATOM 781 C C . ALA A 1 98 ? 20.552 -18.898 -3.420 1.00 32.46 98 ALA A C 1
ATOM 782 O O . ALA A 1 98 ? 21.664 -19.329 -3.099 1.00 33.42 98 ALA A O 1
ATOM 784 N N . SER A 1 99 ? 19.488 -19.689 -3.471 1.00 30.56 99 SER A N 1
ATOM 785 C CA . SER A 1 99 ? 19.650 -21.110 -3.201 1.00 31.58 99 SER A CA 1
ATOM 786 C C . SER A 1 99 ? 20.099 -21.908 -4.425 1.00 34.92 99 SER A C 1
ATOM 787 O O . SER A 1 99 ? 20.445 -23.082 -4.285 1.00 30.59 99 SER A O 1
ATOM 790 N N . LEU A 1 100 ? 20.062 -21.329 -5.622 1.00 36.23 100 LEU A N 1
ATOM 791 C CA . LEU A 1 100 ? 20.484 -22.033 -6.828 1.00 40.76 100 LEU A CA 1
ATOM 792 C C . LEU A 1 100 ? 21.999 -21.904 -6.963 1.00 43.34 100 LEU A C 1
ATOM 793 O O . LEU A 1 100 ? 22.520 -20.786 -7.000 1.00 40.30 100 LEU A O 1
ATOM 798 N N . THR A 1 101 ? 22.705 -23.044 -7.025 1.00 53.63 101 THR A N 1
ATOM 799 C CA . THR A 1 101 ? 24.166 -23.015 -6.926 1.00 46.93 101 THR A CA 1
ATOM 800 C C . THR A 1 101 ? 24.795 -22.228 -8.068 1.00 56.70 101 THR A C 1
ATOM 801 O O . THR A 1 101 ? 25.502 -21.242 -7.795 1.00 62.85 101 THR A O 1
ATOM 803 N N . PRO A 1 102 ? 24.556 -22.556 -9.360 1.00 55.83 102 PRO A N 1
ATOM 804 C CA . PRO A 1 102 ? 24.932 -21.576 -10.388 1.00 47.05 102 PRO A CA 1
ATOM 805 C C . PRO A 1 102 ? 24.028 -20.359 -10.252 1.00 47.85 102 PRO A C 1
ATOM 806 O O . PRO A 1 102 ? 22.852 -20.423 -10.618 1.00 48.22 102 PRO A O 1
ATOM 810 N N . SER A 1 103 ? 24.545 -19.276 -9.677 1.00 43.57 103 SER A N 1
ATOM 811 C CA . SER A 1 103 ? 23.742 -18.086 -9.449 1.00 46.90 103 SER A CA 1
ATOM 812 C C . SER A 1 103 ? 23.078 -17.630 -10.748 1.00 48.11 103 SER A C 1
ATOM 813 O O . SER A 1 103 ? 23.740 -17.586 -11.793 1.00 42.35 103 SER A O 1
ATOM 816 N N . PRO A 1 104 ? 21.792 -17.291 -10.728 1.00 46.91 104 PRO A N 1
ATOM 817 C CA . PRO A 1 104 ? 21.143 -16.788 -11.937 1.00 40.68 104 PRO A CA 1
ATOM 818 C C . PRO A 1 104 ? 21.531 -15.341 -12.191 1.00 42.19 104 PRO A C 1
ATOM 819 O O . PRO A 1 104 ? 22.051 -14.645 -11.316 1.00 33.25 104 PRO A O 1
ATOM 823 N N . THR A 1 105 ? 21.268 -14.894 -13.422 1.00 38.71 105 THR A N 1
ATOM 824 C CA . THR A 1 105 ? 21.503 -13.506 -13.794 1.00 44.17 105 THR A CA 1
ATOM 825 C C . THR A 1 105 ? 20.216 -12.751 -14.079 1.00 45.33 105 THR A C 1
ATOM 826 O O . THR A 1 105 ? 20.271 -11.608 -14.543 1.00 42.33 105 THR A O 1
ATOM 830 N N . CYS A 1 106 ? 19.060 -13.354 -13.829 1.00 40.49 106 CYS A N 1
ATOM 831 C CA . CYS A 1 106 ? 17.833 -12.586 -13.936 1.00 36.95 106 CYS A CA 1
ATOM 832 C C . CYS A 1 106 ? 17.877 -11.423 -12.952 1.00 36.47 106 CYS A C 1
ATOM 833 O O . CYS A 1 106 ? 18.402 -11.543 -11.839 1.00 40.44 106 CYS A O 1
ATOM 836 N N . LYS A 1 107 ? 17.329 -10.293 -13.361 1.00 33.24 107 LYS A N 1
ATOM 837 C CA . LYS A 1 107 ? 17.101 -9.200 -12.433 1.00 42.00 107 LYS A CA 1
ATOM 838 C C . LYS A 1 107 ? 15.756 -9.415 -11.742 1.00 36.72 107 LYS A C 1
ATOM 839 O O . LYS A 1 107 ? 14.740 -9.648 -12.405 1.00 35.30 107 LYS A O 1
ATOM 845 N N . ILE A 1 108 ? 15.763 -9.360 -10.413 1.00 31.65 108 ILE A N 1
ATOM 846 C CA . ILE A 1 108 ? 14.572 -9.557 -9.600 1.00 30.81 108 ILE A CA 1
ATOM 847 C C . ILE A 1 108 ? 14.232 -8.229 -8.935 1.00 30.98 108 ILE A C 1
ATOM 848 O O . ILE A 1 108 ? 15.030 -7.696 -8.157 1.00 28.46 108 ILE A O 1
ATOM 853 N N . GLN A 1 109 ? 13.048 -7.689 -9.225 1.00 29.44 109 GLN A N 1
ATOM 854 C CA . GLN A 1 109 ? 12.757 -6.327 -8.808 1.00 26.55 109 GLN A CA 1
ATOM 855 C C . GLN A 1 109 ? 11.292 -6.188 -8.427 1.00 28.43 109 GLN A C 1
ATOM 856 O O . GLN A 1 109 ? 10.420 -6.898 -8.937 1.00 24.83 109 GLN A O 1
ATOM 862 N N . LEU A 1 110 ? 11.043 -5.264 -7.507 1.00 28.72 110 LEU A N 1
ATOM 863 C CA . LEU A 1 110 ? 9.692 -4.817 -7.209 1.00 26.48 110 LEU A CA 1
ATOM 864 C C . LEU A 1 110 ? 9.148 -4.094 -8.431 1.00 29.78 110 LEU A C 1
ATOM 865 O O . LEU A 1 110 ? 9.731 -3.099 -8.871 1.00 26.75 110 LEU A O 1
ATOM 870 N N . LEU A 1 111 ? 8.059 -4.607 -9.013 1.00 30.73 111 LEU A N 1
ATOM 871 C CA . LEU A 1 111 ? 7.534 -3.998 -10.235 1.00 27.88 111 LEU A CA 1
ATOM 872 C C . LEU A 1 111 ? 7.162 -2.542 -10.008 1.00 29.75 111 LEU A C 1
ATOM 873 O O . LEU A 1 111 ? 7.423 -1.679 -10.858 1.00 29.80 111 LEU A O 1
ATOM 878 N N . GLY A 1 112 ? 6.550 -2.253 -8.864 1.00 29.02 112 GLY A N 1
ATOM 879 C CA . GLY A 1 112 ? 6.077 -0.925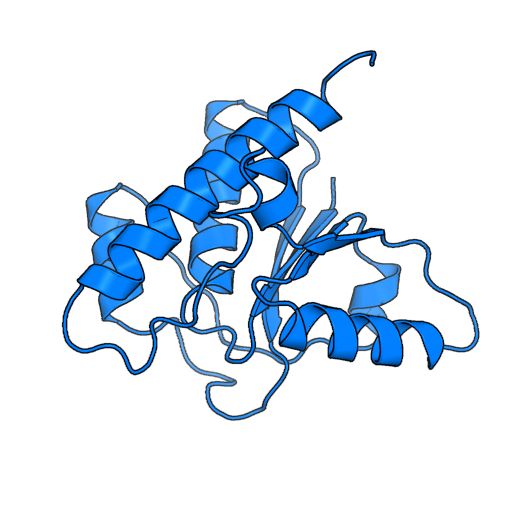 -8.543 1.00 28.26 112 GLY A CA 1
ATOM 880 C C . GLY A 1 112 ? 7.174 0.075 -8.285 1.00 31.52 112 GLY A C 1
ATOM 881 O O . GLY A 1 112 ? 6.880 1.268 -8.203 1.00 32.74 112 GLY A O 1
ATOM 882 N N . SER A 1 113 ? 8.426 -0.368 -8.179 1.00 32.71 113 SER A N 1
ATOM 883 C CA . SER A 1 113 ? 9.520 0.592 -8.063 1.00 36.41 113 SER A CA 1
ATOM 884 C C . SER A 1 113 ? 9.684 1.421 -9.329 1.00 36.11 113 SER A C 1
ATOM 885 O O . SER A 1 113 ? 10.389 2.434 -9.301 1.00 39.66 113 SER A O 1
ATOM 888 N N . TYR A 1 114 ? 9.061 1.016 -10.440 1.00 36.40 114 TYR A N 1
ATOM 889 C CA . TYR A 1 114 ? 9.092 1.841 -11.641 1.00 33.13 114 TYR A CA 1
ATOM 890 C C . TYR A 1 114 ? 8.057 2.949 -11.619 1.00 34.59 114 TYR A C 1
ATOM 891 O O . TYR A 1 114 ? 8.122 3.842 -12.467 1.00 34.07 114 TYR A O 1
ATOM 900 N N . ILE A 1 115 ? 7.110 2.920 -10.682 1.00 31.20 115 ILE A N 1
ATOM 901 C CA . ILE A 1 115 ? 6.113 3.983 -10.638 1.00 36.17 115 ILE A CA 1
ATOM 902 C C . ILE A 1 115 ? 6.781 5.328 -10.383 1.00 41.16 115 ILE A C 1
ATOM 903 O O . ILE A 1 115 ? 6.411 6.346 -10.983 1.00 42.26 115 ILE A O 1
ATOM 908 N N . GLY A 1 116 ? 7.784 5.352 -9.506 1.00 39.27 116 GLY A N 1
ATOM 909 C CA . GLY A 1 116 ? 8.494 6.570 -9.187 1.00 38.19 116 GLY A CA 1
ATOM 910 C C . GLY A 1 116 ? 7.957 7.322 -7.995 1.00 43.30 116 GLY A C 1
ATOM 911 O O . GLY A 1 116 ? 8.440 8.424 -7.711 1.00 52.86 116 GLY A O 1
ATOM 912 N N . ARG A 1 117 ? 6.953 6.784 -7.310 1.00 42.19 117 ARG A N 1
ATOM 913 C CA . ARG A 1 117 ? 6.440 7.355 -6.069 1.00 45.44 117 ARG A CA 1
ATOM 914 C C . ARG A 1 117 ? 6.491 6.255 -5.027 1.00 44.84 117 ARG A C 1
ATOM 915 O O . ARG A 1 117 ? 5.679 5.325 -5.073 1.00 48.81 117 ARG A O 1
ATOM 923 N N . LYS A 1 118 ? 7.441 6.357 -4.096 1.00 46.52 118 LYS A N 1
ATOM 924 C CA . LYS A 1 118 ? 7.620 5.305 -3.101 1.00 45.10 118 LYS A CA 1
ATOM 925 C C . LYS A 1 118 ? 6.339 5.017 -2.337 1.00 38.18 118 LYS A C 1
ATOM 926 O O . LYS A 1 118 ? 6.098 3.871 -1.943 1.00 46.28 118 LYS A O 1
ATOM 929 N N . GLU A 1 119 ? 5.489 6.016 -2.140 1.00 43.09 119 GLU A N 1
ATOM 930 C CA . GLU A 1 119 ? 4.246 5.707 -1.445 1.00 42.64 119 GLU A CA 1
ATOM 931 C C . GLU A 1 119 ? 3.281 4.901 -2.310 1.00 44.64 119 GLU A C 1
ATOM 932 O O . GLU A 1 119 ? 2.214 4.515 -1.824 1.00 41.84 119 GLU A O 1
ATOM 938 N N . ASP A 1 120 ? 3.638 4.613 -3.565 1.00 43.41 120 ASP A N 1
ATOM 939 C CA . ASP A 1 120 ? 2.826 3.788 -4.452 1.00 42.40 120 ASP A CA 1
ATOM 940 C C . ASP A 1 120 ? 3.590 2.570 -4.958 1.00 39.46 120 ASP A C 1
ATOM 941 O O . ASP A 1 120 ? 3.187 1.960 -5.952 1.00 36.45 120 ASP A O 1
ATOM 946 N N . GLU A 1 121 ? 4.686 2.221 -4.280 1.00 38.96 121 GLU A N 1
ATOM 947 C CA . GLU A 1 121 ? 5.558 1.121 -4.687 1.00 33.92 121 GLU A CA 1
ATOM 948 C C . GLU A 1 121 ? 4.843 -0.231 -4.649 1.00 30.70 121 GLU A C 1
ATOM 949 O O . GLU A 1 121 ? 5.100 -1.105 -5.487 1.00 29.71 121 GLU A O 1
ATOM 955 N N . ILE A 1 122 ? 3.995 -0.443 -3.649 1.00 26.88 122 ILE A N 1
ATOM 956 C CA . ILE A 1 122 ? 3.521 -1.778 -3.290 1.00 33.34 122 ILE A CA 1
ATOM 957 C C . ILE A 1 122 ? 2.204 -2.078 -4.003 1.00 29.68 122 ILE A C 1
ATOM 958 O O . ILE A 1 122 ? 1.207 -1.376 -3.824 1.00 29.21 122 ILE A O 1
ATOM 963 N N . ILE A 1 123 ? 2.174 -3.165 -4.755 1.00 31.77 123 ILE A N 1
ATOM 964 C CA . ILE A 1 123 ? 0.965 -3.598 -5.435 1.00 29.12 123 ILE A CA 1
ATOM 965 C C . ILE A 1 123 ? 0.310 -4.673 -4.580 1.00 27.21 123 ILE A C 1
ATOM 966 O O . ILE A 1 123 ? 0.775 -5.812 -4.544 1.00 32.33 123 ILE A O 1
ATOM 971 N N . GLU A 1 124 ? -0.771 -4.310 -3.894 1.00 30.22 124 GLU A N 1
ATOM 972 C CA . GLU A 1 124 ? -1.405 -5.169 -2.901 1.00 33.84 124 GLU A CA 1
ATOM 973 C C . GLU A 1 124 ? -2.245 -6.265 -3.540 1.00 31.15 124 GLU A C 1
ATOM 974 O O . GLU A 1 124 ? -2.901 -6.060 -4.567 1.00 26.85 124 GLU A O 1
ATOM 980 N N . ASP A 1 125 ? -2.238 -7.437 -2.896 1.00 28.79 125 ASP A N 1
ATOM 981 C CA . ASP A 1 125 ? -3.058 -8.589 -3.270 1.00 27.19 125 ASP A CA 1
ATOM 982 C C . ASP A 1 125 ? -4.540 -8.244 -3.205 1.00 31.22 125 ASP A C 1
ATOM 983 O O . ASP A 1 125 ? -5.048 -7.975 -2.113 1.00 31.69 125 ASP A O 1
ATOM 988 N N . PRO A 1 126 ? -5.265 -8.249 -4.325 1.00 29.21 126 PRO A N 1
ATOM 989 C CA . PRO A 1 126 ? -6.707 -7.960 -4.294 1.00 29.83 126 PRO A CA 1
ATOM 990 C C . PRO A 1 126 ? -7.596 -9.163 -4.037 1.00 30.41 126 PRO A C 1
ATOM 991 O O . PRO A 1 126 ? -8.809 -8.979 -3.929 1.00 29.01 126 PRO A O 1
ATOM 995 N N . TYR A 1 127 ? -7.018 -10.367 -3.944 1.00 30.95 127 TYR A N 1
ATOM 996 C CA . TYR A 1 127 ? -7.790 -11.611 -3.852 1.00 32.42 127 TYR A CA 1
ATOM 997 C C . TYR A 1 127 ? -8.916 -11.532 -2.829 1.00 27.40 127 TYR A C 1
ATOM 998 O O . TYR A 1 127 ? -10.039 -11.962 -3.105 1.00 35.60 127 TYR A O 1
ATOM 1007 N N . PHE A 1 128 ? -8.643 -10.983 -1.651 1.00 29.58 128 PHE A N 1
ATOM 1008 C CA . PHE A 1 128 ? -9.574 -11.019 -0.527 1.00 34.05 128 PHE A CA 1
ATOM 1009 C C . PHE A 1 128 ? -10.239 -9.674 -0.274 1.00 35.62 128 PHE A C 1
ATOM 1010 O O . PHE A 1 128 ? -10.921 -9.505 0.742 1.00 32.61 128 PHE A O 1
ATOM 1018 N N . ILE A 1 129 ? -10.022 -8.706 -1.149 1.00 38.35 129 ILE A N 1
ATOM 1019 C CA . ILE A 1 129 ? -10.581 -7.373 -0.993 1.00 38.18 129 ILE A CA 1
ATOM 1020 C C . ILE A 1 129 ? -11.963 -7.378 -1.626 1.00 35.68 129 ILE A C 1
ATOM 1021 O O . ILE A 1 129 ? -12.110 -7.720 -2.806 1.00 40.55 129 ILE A O 1
ATOM 1026 N N . GLN A 1 130 ? -12.976 -7.021 -0.843 1.00 36.92 130 GLN A N 1
ATOM 1027 C CA . GLN A 1 130 ? -14.348 -7.113 -1.325 1.00 36.83 130 GLN A CA 1
ATOM 1028 C C . GLN A 1 130 ? -14.593 -6.080 -2.421 1.00 37.38 130 GLN A C 1
ATOM 1029 O O . GLN A 1 130 ? -14.233 -4.907 -2.283 1.00 37.15 130 GLN A O 1
ATOM 1035 N N . GLY A 1 131 ? -15.207 -6.516 -3.509 1.00 40.47 131 GLY A N 1
ATOM 1036 C CA . GLY A 1 131 ? -15.519 -5.611 -4.588 1.00 43.35 131 GLY A CA 1
ATOM 1037 C C . GLY A 1 131 ? -14.353 -5.488 -5.546 1.00 45.43 131 GLY A C 1
ATOM 1038 O O . GLY A 1 131 ? -13.450 -6.328 -5.590 1.00 49.05 131 GLY A O 1
ATOM 1039 N N . MET A 1 132 ? -14.366 -4.402 -6.315 1.00 38.87 132 MET A N 1
ATOM 1040 C CA . MET A 1 132 ? -13.414 -4.197 -7.396 1.00 42.17 132 MET A CA 1
ATOM 1041 C C . MET A 1 132 ? -12.331 -3.181 -7.075 1.00 38.03 132 MET A C 1
ATOM 1042 O O . MET A 1 132 ? -11.401 -3.033 -7.868 1.00 40.34 132 MET A O 1
ATOM 1047 N N . GLY A 1 133 ? -12.434 -2.477 -5.946 1.00 36.12 133 GLY A N 1
ATOM 1048 C CA . GLY A 1 133 ? -11.470 -1.426 -5.645 1.00 36.50 133 GLY A CA 1
ATOM 1049 C C . GLY A 1 133 ? -10.035 -1.919 -5.584 1.00 43.24 133 GLY A C 1
ATOM 1050 O O . GLY A 1 133 ? -9.110 -1.228 -6.020 1.00 37.34 133 GLY A O 1
ATOM 1051 N N . GLY A 1 134 ? -9.825 -3.123 -5.049 1.00 42.58 134 GLY A N 1
ATOM 1052 C CA . GLY A 1 134 ? -8.479 -3.665 -5.016 1.00 34.18 134 GLY A CA 1
ATOM 1053 C C . GLY A 1 134 ? -7.956 -4.003 -6.399 1.00 30.44 134 GLY A C 1
ATOM 1054 O O . GLY A 1 134 ? -6.793 -3.751 -6.705 1.00 29.77 134 GLY A O 1
ATOM 1055 N N . PHE A 1 135 ? -8.801 -4.583 -7.252 1.00 32.84 135 PHE A N 1
ATOM 1056 C CA . PHE A 1 135 ? -8.350 -4.900 -8.600 1.00 34.11 135 PHE A CA 1
ATOM 1057 C C . PHE A 1 135 ? -8.082 -3.633 -9.398 1.00 35.19 135 PHE A C 1
ATOM 1058 O O . PHE A 1 135 ? -7.152 -3.591 -10.208 1.00 32.53 135 PHE A O 1
ATOM 1066 N N . ASN A 1 136 ? -8.875 -2.583 -9.166 1.00 36.18 136 ASN A N 1
ATOM 1067 C CA . ASN A 1 136 ? -8.748 -1.365 -9.962 1.00 37.54 136 ASN A CA 1
ATOM 1068 C C . ASN A 1 136 ? -7.462 -0.632 -9.627 1.00 34.73 136 ASN A C 1
ATOM 1069 O O . ASN A 1 136 ? -6.728 -0.212 -10.525 1.00 34.90 136 ASN A O 1
ATOM 1074 N N . ALA A 1 137 ? -7.171 -0.470 -8.334 1.00 33.26 137 ALA A N 1
ATOM 1075 C CA . ALA A 1 137 ? -5.885 0.094 -7.942 1.00 3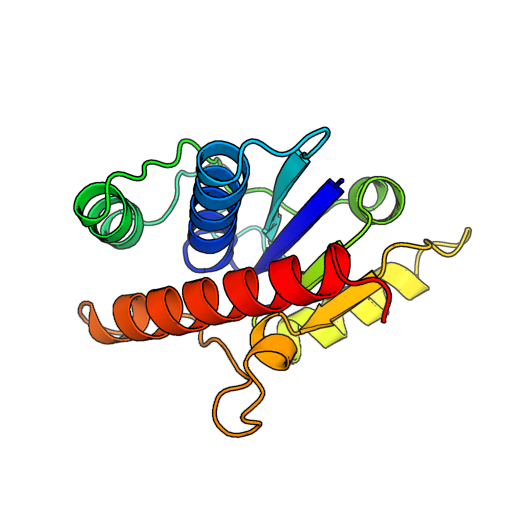3.33 137 ALA A CA 1
ATOM 1076 C C . ALA A 1 137 ? -4.723 -0.720 -8.511 1.00 35.74 137 ALA A C 1
ATOM 1077 O O . ALA A 1 137 ? -3.756 -0.154 -9.041 1.00 36.12 137 ALA A O 1
ATOM 1079 N N . ALA A 1 138 ? -4.799 -2.051 -8.414 1.00 33.95 138 ALA A N 1
ATOM 1080 C CA . ALA A 1 138 ? -3.697 -2.878 -8.897 1.00 32.66 138 ALA A CA 1
ATOM 1081 C C . ALA A 1 138 ? -3.522 -2.730 -10.399 1.00 36.53 138 ALA A C 1
ATOM 1082 O O . ALA A 1 138 ? -2.392 -2.672 -10.902 1.00 34.11 138 ALA A O 1
ATOM 1084 N N . TYR A 1 139 ? -4.631 -2.691 -11.135 1.00 36.89 139 TYR A N 1
ATOM 1085 C CA . TYR A 1 139 ? -4.535 -2.532 -12.575 1.00 33.30 139 TYR A CA 1
ATOM 1086 C C . TYR A 1 139 ? -3.805 -1.244 -12.924 1.00 29.37 139 TYR A C 1
ATOM 1087 O O . TYR A 1 139 ? -2.926 -1.240 -13.792 1.00 27.54 139 TYR A O 1
ATOM 1096 N N . LEU A 1 140 ? -4.154 -0.145 -12.248 1.00 31.09 140 LEU A N 1
ATOM 1097 C CA . LEU A 1 140 ? -3.537 1.147 -12.542 1.00 36.35 140 LEU A CA 1
ATOM 1098 C C . LEU A 1 140 ? -2.061 1.153 -12.162 1.00 34.26 140 LEU A C 1
ATOM 1099 O O . LEU A 1 140 ? -1.220 1.611 -12.946 1.00 32.61 140 LEU A O 1
ATOM 1104 N N . GLN A 1 141 ? -1.727 0.644 -10.967 1.00 32.95 141 GLN A N 1
ATOM 1105 C CA . GLN A 1 141 ? -0.322 0.515 -10.581 1.00 33.70 141 GLN A CA 1
ATOM 1106 C C . GLN A 1 141 ? 0.448 -0.350 -11.567 1.00 29.51 141 GLN A C 1
ATOM 1107 O O . GLN A 1 141 ? 1.597 -0.047 -11.904 1.00 30.03 141 GLN A O 1
ATOM 1113 N N . ILE A 1 142 ? -0.157 -1.443 -12.024 1.00 32.03 142 ILE A N 1
ATOM 1114 C CA . ILE A 1 142 ? 0.553 -2.340 -12.926 1.00 29.52 142 ILE A CA 1
ATOM 1115 C C . ILE A 1 142 ? 0.737 -1.678 -14.287 1.00 28.40 142 ILE A C 1
ATOM 1116 O O . ILE A 1 142 ? 1.801 -1.785 -14.911 1.00 25.61 142 ILE A O 1
ATOM 1121 N N . LEU A 1 143 ? -0.2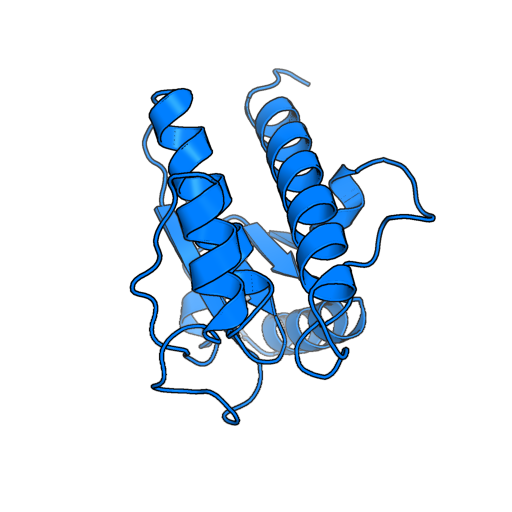90 -0.976 -14.760 1.00 29.92 143 LEU A N 1
ATOM 1122 C CA . LEU A 1 143 ? -0.204 -0.311 -16.055 1.00 30.89 143 LEU A CA 1
ATOM 1123 C C . LEU A 1 143 ? 0.889 0.758 -16.056 1.00 34.25 143 LEU A C 1
ATOM 1124 O O . LEU A 1 143 ? 1.762 0.758 -16.928 1.00 33.51 143 LEU A O 1
ATOM 1129 N N . GLU A 1 144 ? 0.880 1.665 -15.070 1.00 29.29 144 GLU A N 1
ATOM 1130 C CA . GLU A 1 144 ? 1.925 2.682 -15.050 1.00 34.57 144 GLU A CA 1
ATOM 1131 C C . GLU A 1 144 ? 3.292 2.040 -14.908 1.00 37.28 144 GLU A C 1
ATOM 1132 O O . GLU A 1 144 ? 4.239 2.428 -15.611 1.00 34.64 144 GLU A O 1
ATOM 1138 N N . SER A 1 145 ? 3.400 1.033 -14.021 1.00 32.09 145 SER A N 1
ATOM 1139 C CA . SER A 1 145 ? 4.670 0.351 -13.791 1.00 28.95 145 SER A CA 1
ATOM 1140 C C . SER A 1 145 ? 5.225 -0.221 -15.083 1.00 26.06 145 SER A C 1
ATOM 1141 O O . SER A 1 145 ? 6.403 -0.030 -15.398 1.00 30.10 145 SER A O 1
ATOM 1144 N N . CYS A 1 146 ? 4.400 -0.956 -15.834 1.00 25.27 146 CYS A N 1
ATOM 1145 C CA . CYS A 1 146 ? 4.869 -1.495 -17.107 1.00 28.95 146 CYS A CA 1
ATOM 1146 C C . CYS A 1 146 ? 5.239 -0.376 -18.082 1.00 31.46 146 CYS A C 1
ATOM 1147 O O . CYS A 1 146 ? 6.188 -0.506 -18.865 1.00 30.87 146 CYS A O 1
ATOM 1150 N N . GLU A 1 147 ? 4.471 0.712 -18.085 1.00 32.56 147 GLU A N 1
ATOM 1151 C CA . GLU A 1 147 ? 4.765 1.803 -19.011 1.00 35.93 147 GLU A CA 1
ATOM 1152 C C . GLU A 1 147 ? 6.128 2.415 -18.730 1.00 34.84 147 GLU A C 1
ATOM 1153 O O . GLU A 1 147 ? 6.957 2.550 -19.636 1.00 37.47 147 GLU A O 1
ATOM 1159 N N . ARG A 1 148 ? 6.388 2.784 -17.475 1.00 28.00 148 ARG A N 1
ATOM 1160 C CA . ARG A 1 148 ? 7.688 3.378 -17.181 1.00 37.33 148 ARG A CA 1
ATOM 1161 C C . ARG A 1 148 ? 8.812 2.374 -17.367 1.00 34.29 148 ARG A C 1
ATOM 1162 O O . ARG A 1 148 ? 9.911 2.753 -17.779 1.00 36.54 148 ARG A O 1
ATOM 1170 N N . PHE A 1 149 ? 8.548 1.092 -17.117 1.00 32.98 149 PHE A N 1
ATOM 1171 C CA . PHE A 1 149 ? 9.572 0.078 -17.340 1.00 36.61 149 PHE A CA 1
ATOM 1172 C C . PHE A 1 149 ? 9.978 0.010 -18.808 1.00 37.16 149 PHE A C 1
ATOM 1173 O O . PHE A 1 149 ? 11.168 -0.090 -19.129 1.00 34.06 149 PHE A O 1
ATOM 1181 N N . LEU A 1 150 ? 8.997 0.030 -19.716 1.00 37.62 150 LEU A N 1
ATOM 1182 C CA . LEU A 1 150 ? 9.321 -0.060 -21.139 1.00 39.84 150 LEU A CA 1
ATOM 1183 C C . LEU A 1 150 ? 10.083 1.177 -21.597 1.00 45.65 150 LEU A C 1
ATOM 1184 O O . LEU A 1 150 ? 11.055 1.076 -22.354 1.00 50.05 150 LEU A O 1
ATOM 1189 N N . GLN A 1 151 ? 9.654 2.349 -21.126 1.00 44.03 151 GLN A N 1
ATOM 1190 C CA . GLN A 1 151 ? 10.341 3.601 -21.402 1.00 45.51 151 GLN A CA 1
ATOM 1191 C C . GLN A 1 151 ? 11.800 3.535 -20.999 1.00 52.06 151 GLN A C 1
ATOM 1192 O O . GLN A 1 151 ? 12.649 4.153 -21.649 1.00 57.64 151 GLN A O 1
ATOM 1198 N N . HIS A 1 152 ? 12.117 2.778 -19.943 1.00 51.99 152 HIS A N 1
ATOM 1199 C CA . HIS A 1 152 ? 13.486 2.730 -19.442 1.00 49.82 152 HIS A CA 1
ATOM 1200 C C . HIS A 1 152 ? 14.332 1.704 -20.174 1.00 52.82 152 HIS A C 1
ATOM 1201 O O . HIS A 1 152 ? 15.537 1.912 -20.338 1.00 56.89 152 HIS A O 1
ATOM 1208 N N . TYR A 1 153 ? 13.731 0.599 -20.623 1.00 55.61 153 TYR A N 1
ATOM 1209 C CA . TYR A 1 153 ? 14.520 -0.429 -21.289 1.00 56.39 153 TYR A CA 1
ATOM 1210 C C . TYR A 1 153 ? 14.891 -0.013 -22.706 1.00 58.01 153 TYR A C 1
ATOM 1211 O O . TYR A 1 153 ? 15.970 -0.369 -23.190 1.00 59.21 153 TYR A O 1
ATOM 1220 N N . LYS A 1 154 ? 14.017 0.738 -23.382 1.00 57.30 154 LYS A N 1
ATOM 1221 C CA . LYS A 1 154 ? 14.322 1.250 -24.715 1.00 60.96 154 LYS A CA 1
ATOM 1222 C C . LYS A 1 154 ? 15.314 2.409 -24.685 1.00 65.68 154 LYS A C 1
ATOM 1223 O O . LYS A 1 154 ? 15.955 2.690 -25.708 1.00 63.04 154 LYS A O 1
ATOM 1226 N N . SER A 1 155 ? 15.468 3.064 -23.535 1.00 63.00 155 SER A N 1
ATOM 1227 C CA . SER A 1 155 ? 16.257 4.284 -23.446 1.00 61.01 155 SER A CA 1
ATOM 1228 C C . SER A 1 155 ? 17.744 4.008 -23.641 1.00 60.08 155 SER A C 1
ATOM 1229 O O . SER A 1 155 ? 18.245 2.923 -23.327 1.00 57.44 155 SER A O 1
ATOM 1232 N N . ASP A 1 156 ? 18.452 5.021 -24.172 1.00 60.19 156 ASP A N 1
ATOM 1233 C CA . ASP A 1 156 ? 19.904 4.960 -24.301 1.00 54.28 156 ASP A CA 1
ATOM 1234 C C . ASP A 1 156 ? 20.631 5.376 -23.020 1.00 52.40 156 ASP A C 1
ATOM 1235 O O . ASP A 1 156 ? 21.857 5.217 -22.959 1.00 55.94 156 ASP A O 1
ATOM 1240 N N . ASP A 1 157 ? 19.903 5.945 -22.046 1.00 50.05 157 ASP A N 1
ATOM 1241 C CA . ASP A 1 157 ? 20.191 5.988 -20.579 1.00 58.94 157 ASP A CA 1
ATOM 1242 C C . ASP A 1 157 ? 20.196 7.403 -19.999 1.00 53.33 157 ASP A C 1
ATOM 1243 O O . ASP A 1 157 ? 20.208 7.594 -18.776 1.00 52.32 157 ASP A O 1
#

B-factor: mean 38.84, std 10.13, range [22.01, 89.26]

Foldseek 3Di:
DFEEEEEAFQAAQRQLLQFLLVVVCVVVVDPDYDYYYAHNDCPQAQHHHDVVRQVVQVVVVTHGPDGYHHDDPVNLAPGQEYEYQAVVRQVVVVVVQVVPPPRGNHHYYHLLVLLVDVVLSHLDDCPPPPDCPSNVSSSVSSNSSSVSVVVVVPDPD

Radius of gyration: 14.61 Å; Cα contacts (8 Å, |Δi|>4): 282; chains: 1; bounding box: 40×33×33 Å

Sequence (157 aa):
MKVLFVSIGNTCRSPMAEAILKHLVVKRNLQDWYVDSAGLRSWNVGLEPQARGQQLLKQHGLKTNHLGRMISAQDFYDFDYIFAMDNSNLLELEHMAASLTPSPTCKIQLLGSYIGRKEDEIIEDPYFIQGMGGFNAAYLQILESCERFLQHYKSDD

InterPro domains:
  IPR017867 Protein-tyrosine phosphatase, low molecular weight [PR00719] (3-20)
  IPR017867 Protein-tyrosine phosphatase, low molecular weight [PR00719] (45-61)
  IPR017867 Protein-tyrosine phosphatase, low molecular weight [PR00719] (78-93)
  IPR023485 Phosphotyrosine protein phosphatase I [PF01451] (2-156)
  IPR023485 Phosphotyrosine protein phosphatase I [SM00226] (1-152)
  IPR036196 Phosphotyrosine protein phosphatase I superfamily [SSF52788] (1-152)
  IPR050438 Low Molecular Weight Phosphotyrosine Protein Phosphatase [PTHR11717] (2-156)